Protein AF-A0A2S8ZVN3-F1 (afdb_monomer_lite)

Secondary structure (DSSP, 8-state):
----PPPS-TT-TTSTTGGGHHHHHHHHHHHIIIIIIIIHHHHHH-TTS--EEETTEEE--GGGHHHHHHHHHHHHHHHTTS-PPPP------SSTTGGGG-

Structure (mmCIF, N/CA/C/O backbone):
data_AF-A0A2S8ZVN3-F1
#
_entry.id   AF-A0A2S8ZVN3-F1
#
loop_
_atom_site.group_PDB
_atom_site.id
_atom_site.type_symbol
_atom_site.label_atom_id
_atom_site.label_alt_id
_atom_site.label_comp_id
_atom_site.label_asym_id
_atom_site.label_entity_id
_atom_site.label_seq_id
_atom_site.pdbx_PDB_ins_code
_atom_site.Cartn_x
_atom_site.Cartn_y
_atom_site.Cartn_z
_atom_site.occupancy
_atom_site.B_iso_or_equiv
_atom_site.auth_seq_id
_atom_site.auth_comp_id
_atom_site.auth_asym_id
_atom_site.auth_atom_id
_atom_site.pdbx_PDB_model_num
ATOM 1 N N . MET A 1 1 ? -0.427 -17.308 -7.454 1.00 28.58 1 MET A N 1
ATOM 2 C CA . MET A 1 1 ? 1.025 -17.101 -7.281 1.00 28.58 1 MET A CA 1
ATOM 3 C C . MET A 1 1 ? 1.586 -16.721 -8.635 1.00 28.58 1 MET A C 1
ATOM 5 O O . MET A 1 1 ? 1.665 -17.569 -9.513 1.00 28.58 1 MET A O 1
ATOM 9 N N . THR A 1 2 ? 1.851 -15.434 -8.833 1.00 29.95 2 THR A N 1
ATOM 10 C CA . THR A 1 2 ? 2.321 -14.902 -10.115 1.00 29.95 2 THR A CA 1
ATOM 11 C C . THR A 1 2 ? 3.813 -14.644 -9.986 1.00 29.95 2 THR A C 1
ATOM 13 O O . THR A 1 2 ? 4.219 -13.789 -9.211 1.00 29.95 2 THR A O 1
ATOM 16 N N . VAL A 1 3 ? 4.634 -15.393 -10.719 1.00 37.62 3 VAL A N 1
ATOM 17 C CA . VAL A 1 3 ? 6.071 -15.110 -10.825 1.00 37.62 3 VAL A CA 1
ATOM 18 C C . VAL A 1 3 ? 6.241 -14.060 -11.919 1.00 37.62 3 VAL A C 1
ATOM 20 O O . VAL A 1 3 ? 6.022 -14.353 -13.094 1.00 37.62 3 VAL A O 1
ATOM 23 N N . ARG A 1 4 ? 6.581 -12.822 -11.546 1.00 48.69 4 ARG A N 1
ATOM 24 C CA . ARG A 1 4 ? 6.877 -11.748 -12.504 1.00 48.69 4 ARG A CA 1
ATOM 25 C C . ARG A 1 4 ? 8.386 -11.708 -12.737 1.00 48.69 4 ARG A C 1
ATOM 27 O O . ARG A 1 4 ? 9.147 -11.365 -11.841 1.00 48.69 4 ARG A O 1
ATOM 34 N N . ILE A 1 5 ? 8.818 -12.111 -13.930 1.00 53.00 5 ILE A N 1
ATOM 35 C CA . ILE A 1 5 ? 10.228 -12.076 -14.334 1.00 53.00 5 ILE A CA 1
ATOM 36 C C . ILE A 1 5 ? 10.489 -10.745 -15.030 1.00 53.00 5 ILE A C 1
ATOM 38 O O . ILE A 1 5 ? 9.902 -10.465 -16.077 1.00 53.00 5 ILE A O 1
ATOM 42 N N . PHE A 1 6 ? 11.387 -9.940 -14.469 1.00 53.50 6 PHE A N 1
ATOM 43 C CA . PHE A 1 6 ? 11.900 -8.762 -15.156 1.00 53.50 6 PHE A CA 1
ATOM 44 C C . PHE A 1 6 ? 12.883 -9.211 -16.243 1.00 53.50 6 PHE A C 1
ATOM 46 O O . PHE A 1 6 ? 13.847 -9.915 -15.935 1.00 53.50 6 PHE A O 1
ATOM 53 N N . PRO A 1 7 ? 12.666 -8.854 -17.519 1.00 52.94 7 PRO A N 1
ATOM 54 C CA . PRO A 1 7 ? 13.631 -9.176 -18.554 1.00 52.94 7 PRO A CA 1
ATOM 55 C C . PRO A 1 7 ? 14.946 -8.436 -18.282 1.00 52.94 7 PRO A C 1
ATOM 57 O O . PRO A 1 7 ? 14.956 -7.229 -18.032 1.00 52.94 7 PRO A O 1
ATOM 60 N N . ASN A 1 8 ? 16.062 -9.161 -18.369 1.00 46.75 8 ASN A N 1
ATOM 61 C CA . ASN A 1 8 ? 17.399 -8.573 -18.359 1.00 46.75 8 ASN A CA 1
ATOM 62 C C . ASN A 1 8 ? 17.505 -7.583 -19.532 1.00 46.75 8 ASN A C 1
ATOM 64 O O . ASN A 1 8 ? 17.496 -8.001 -20.689 1.00 46.75 8 ASN A O 1
ATOM 68 N N . GLY A 1 9 ? 17.553 -6.276 -19.242 1.00 54.12 9 GLY A N 1
ATOM 69 C CA . GLY A 1 9 ? 17.642 -5.238 -20.280 1.00 54.12 9 GLY A CA 1
ATOM 70 C C . GLY A 1 9 ? 16.893 -3.931 -20.011 1.00 54.12 9 GLY A C 1
ATOM 71 O O . GLY A 1 9 ? 16.434 -3.302 -20.960 1.00 54.12 9 GLY A O 1
ATOM 72 N N . LEU A 1 10 ? 16.779 -3.482 -18.756 1.00 51.09 10 LEU A N 1
ATOM 73 C CA . LEU A 1 10 ? 16.201 -2.167 -18.419 1.00 51.09 10 LEU A CA 1
ATOM 74 C C . LEU A 1 10 ? 17.015 -0.965 -18.948 1.00 51.09 10 LEU A C 1
ATOM 76 O O . LEU A 1 10 ? 16.560 0.168 -18.838 1.00 51.09 10 LEU A O 1
ATOM 80 N N . THR A 1 11 ? 18.199 -1.198 -19.524 1.00 49.31 11 THR A N 1
ATOM 81 C CA . THR A 1 11 ? 19.171 -0.156 -19.890 1.00 49.31 11 THR A CA 1
ATOM 82 C C . THR A 1 11 ? 19.485 -0.053 -21.381 1.00 49.31 11 THR A C 1
ATOM 84 O O . THR A 1 11 ? 20.224 0.849 -21.764 1.00 49.31 11 THR A O 1
ATOM 87 N N . THR A 1 12 ? 18.960 -0.922 -22.255 1.00 50.97 12 THR A N 1
ATOM 88 C CA . THR A 1 12 ? 19.247 -0.787 -23.694 1.00 50.97 12 THR A CA 1
ATOM 89 C C . THR A 1 12 ? 18.366 0.310 -24.287 1.00 50.97 12 THR A C 1
ATOM 91 O O . THR A 1 12 ? 17.187 0.096 -24.576 1.00 50.97 12 THR A O 1
ATOM 94 N N . THR A 1 13 ? 18.953 1.492 -24.436 1.00 54.81 13 THR A N 1
ATOM 95 C CA . THR A 1 13 ? 18.339 2.755 -24.871 1.00 54.81 13 THR A CA 1
ATOM 96 C C . THR A 1 13 ? 17.870 2.767 -26.324 1.00 54.81 13 THR A C 1
ATOM 98 O O . THR A 1 13 ? 17.174 3.693 -26.729 1.00 54.81 13 THR A O 1
ATOM 101 N N . ASP A 1 14 ? 18.178 1.729 -27.098 1.00 59.09 14 ASP A N 1
ATOM 102 C CA . ASP A 1 14 ? 18.194 1.822 -28.563 1.00 59.09 14 ASP A CA 1
ATOM 103 C C . ASP A 1 14 ? 16.889 1.359 -29.235 1.00 59.09 14 ASP A C 1
ATOM 105 O O . ASP A 1 14 ? 16.800 1.294 -30.461 1.00 59.09 14 ASP A O 1
ATOM 109 N N . LYS A 1 15 ? 15.854 1.028 -28.448 1.00 64.69 15 LYS A N 1
ATOM 110 C CA . LYS A 1 15 ? 14.523 0.662 -28.959 1.00 64.69 15 LYS A CA 1
ATOM 111 C C . LYS A 1 15 ? 13.551 1.843 -28.852 1.00 64.69 15 LYS A C 1
ATOM 113 O O . LYS A 1 15 ? 13.503 2.475 -27.791 1.00 64.69 15 LYS A O 1
ATOM 118 N N . PRO A 1 16 ? 12.725 2.114 -29.885 1.00 58.44 16 PRO A N 1
ATOM 119 C CA . PRO A 1 16 ? 11.625 3.065 -29.748 1.00 58.44 16 PRO A CA 1
ATOM 120 C C . PRO A 1 16 ? 10.737 2.633 -28.570 1.00 58.44 16 PRO A C 1
ATOM 122 O O . PRO A 1 16 ? 10.508 1.441 -28.376 1.00 58.44 16 PRO A O 1
ATOM 125 N N . ASP A 1 17 ? 10.289 3.599 -27.762 1.00 65.88 17 ASP A N 1
ATOM 126 C CA . ASP A 1 17 ? 9.520 3.415 -26.517 1.00 65.88 17 ASP A CA 1
ATOM 127 C C . ASP A 1 17 ? 10.263 2.873 -25.276 1.00 65.88 17 ASP A C 1
ATOM 129 O O . ASP A 1 17 ? 9.626 2.633 -24.246 1.00 65.88 17 ASP A O 1
ATOM 133 N N . SER A 1 18 ? 11.596 2.754 -25.297 1.00 69.31 18 SER A N 1
ATOM 134 C CA . SER A 1 18 ? 12.399 2.357 -24.120 1.00 69.31 18 SER A CA 1
ATOM 135 C C . SER A 1 18 ? 12.145 3.236 -22.881 1.00 69.31 18 SER A C 1
ATOM 137 O O . SER A 1 18 ? 12.069 2.726 -21.763 1.00 69.31 18 SER A O 1
ATOM 139 N N . PHE A 1 19 ? 11.885 4.534 -23.076 1.00 77.38 19 PHE A N 1
ATOM 140 C CA . PHE A 1 19 ? 11.539 5.487 -22.011 1.00 77.38 19 PHE A CA 1
ATOM 141 C C . PHE A 1 19 ? 10.253 5.130 -21.242 1.00 77.38 19 PHE A C 1
ATOM 143 O O . PHE A 1 19 ? 10.063 5.592 -20.120 1.00 77.38 19 PHE A O 1
ATOM 150 N N . LYS A 1 20 ? 9.371 4.293 -21.809 1.00 81.62 20 LYS A N 1
ATOM 151 C CA . LYS A 1 20 ? 8.144 3.819 -21.145 1.00 81.62 20 LYS A CA 1
ATOM 152 C C . LYS A 1 20 ? 8.402 2.646 -20.197 1.00 81.62 20 LYS A C 1
ATOM 154 O O . LYS A 1 20 ? 7.533 2.328 -19.390 1.00 81.62 20 LYS A O 1
ATOM 159 N N . LEU A 1 21 ? 9.547 1.969 -20.304 1.00 82.81 21 LEU A N 1
ATOM 160 C CA . LEU A 1 21 ? 9.829 0.755 -19.532 1.00 82.81 21 LEU A CA 1
ATOM 161 C C . LEU A 1 21 ? 10.063 1.059 -18.053 1.00 82.81 21 LEU A C 1
ATOM 163 O O . LEU A 1 21 ? 9.513 0.368 -17.201 1.00 82.81 21 LEU A O 1
ATOM 167 N N . PHE A 1 22 ? 10.824 2.109 -17.750 1.00 82.88 22 PHE A N 1
ATOM 168 C CA . PHE A 1 22 ? 11.133 2.469 -16.369 1.00 82.88 22 PHE A CA 1
ATOM 169 C C . PHE A 1 22 ? 9.892 2.923 -15.570 1.00 82.88 22 PHE A C 1
ATOM 171 O O . PHE A 1 22 ? 9.656 2.365 -14.501 1.00 82.88 22 PHE A O 1
ATOM 178 N N . PRO A 1 23 ? 9.012 3.810 -16.082 1.00 86.94 23 PRO A N 1
ATOM 179 C CA . PRO A 1 23 ? 7.751 4.119 -15.403 1.00 86.94 23 PRO A CA 1
ATOM 180 C C . PRO A 1 23 ? 6.850 2.894 -15.193 1.00 86.94 23 PRO A C 1
ATOM 182 O O . PRO A 1 23 ? 6.262 2.742 -14.127 1.00 86.94 23 PRO A O 1
ATOM 185 N N . LYS A 1 24 ? 6.774 1.982 -16.176 1.00 86.62 24 LYS A N 1
ATOM 186 C CA . LYS A 1 24 ? 6.005 0.731 -16.042 1.00 86.62 24 LYS A CA 1
ATOM 187 C C . LYS A 1 24 ? 6.563 -0.177 -14.951 1.00 86.62 24 LYS A C 1
ATOM 189 O O . LYS A 1 24 ? 5.788 -0.795 -14.230 1.00 86.62 24 LYS A O 1
ATOM 194 N N . LEU A 1 25 ? 7.887 -0.261 -14.838 1.00 86.88 25 LEU A N 1
ATOM 195 C CA . LEU A 1 25 ? 8.545 -0.995 -13.762 1.00 86.88 25 LEU A CA 1
ATOM 196 C C . LEU A 1 25 ? 8.154 -0.419 -12.398 1.00 86.88 25 LEU A C 1
ATOM 198 O O . LEU A 1 25 ? 7.740 -1.171 -11.522 1.00 86.88 25 LEU A O 1
ATOM 202 N N . LEU A 1 26 ? 8.246 0.903 -12.231 1.00 88.56 26 LEU A N 1
ATOM 203 C CA . LEU A 1 26 ? 7.899 1.559 -10.969 1.00 88.56 26 LEU A CA 1
ATOM 204 C C . LEU A 1 26 ? 6.434 1.324 -10.583 1.00 88.56 26 LEU A C 1
ATOM 206 O O . LEU A 1 26 ? 6.168 0.965 -9.444 1.00 88.56 26 LEU A O 1
ATOM 210 N N . GLN A 1 27 ? 5.508 1.417 -11.539 1.00 87.81 27 GLN A N 1
ATOM 211 C CA . GLN A 1 27 ? 4.088 1.113 -11.311 1.00 87.81 27 GLN A CA 1
ATOM 212 C C . GLN A 1 27 ? 3.850 -0.348 -10.901 1.00 87.81 27 GLN A C 1
ATOM 214 O O . GLN A 1 27 ? 2.951 -0.646 -10.118 1.00 87.81 27 GLN A O 1
ATOM 219 N N . GLN A 1 28 ? 4.643 -1.287 -11.426 1.00 89.94 28 GLN A N 1
ATOM 220 C CA . GLN A 1 28 ? 4.552 -2.691 -11.020 1.00 89.94 28 GLN A CA 1
ATOM 221 C C . GLN A 1 28 ? 5.060 -2.908 -9.596 1.00 89.94 28 GLN A C 1
ATOM 223 O O . GLN A 1 28 ? 4.427 -3.652 -8.853 1.00 89.94 28 GLN A O 1
ATOM 228 N N . ILE A 1 29 ? 6.163 -2.256 -9.220 1.00 89.81 29 ILE A N 1
ATOM 229 C CA . ILE A 1 29 ? 6.700 -2.298 -7.853 1.00 89.81 29 ILE A CA 1
ATOM 230 C C . ILE A 1 29 ? 5.707 -1.657 -6.872 1.00 89.81 29 ILE A C 1
ATOM 232 O O . ILE A 1 29 ? 5.438 -2.223 -5.818 1.00 89.81 29 ILE A O 1
ATOM 236 N N . GLU A 1 30 ? 5.112 -0.519 -7.236 1.00 90.38 30 GLU A N 1
ATOM 237 C CA . GLU A 1 30 ? 4.060 0.140 -6.453 1.00 90.38 30 GLU A CA 1
ATOM 238 C C . GLU A 1 30 ? 2.878 -0.807 -6.207 1.00 90.38 30 GLU A C 1
ATOM 240 O O . GLU A 1 30 ? 2.479 -1.014 -5.064 1.00 90.38 30 GLU A O 1
ATOM 245 N N . SER A 1 31 ? 2.354 -1.438 -7.262 1.00 91.88 31 SER A N 1
ATOM 246 C CA . SER A 1 31 ? 1.230 -2.370 -7.144 1.00 91.88 31 SER A CA 1
ATOM 247 C C . SER A 1 31 ? 1.563 -3.594 -6.286 1.00 91.88 31 SER A C 1
ATOM 249 O O . SER A 1 31 ? 0.701 -4.054 -5.539 1.00 91.88 31 SER A O 1
ATOM 251 N N . ASP A 1 32 ? 2.779 -4.131 -6.397 1.00 93.19 32 ASP A N 1
ATOM 252 C CA . ASP A 1 32 ? 3.235 -5.281 -5.607 1.00 93.19 32 ASP A CA 1
ATOM 253 C C . ASP A 1 32 ? 3.325 -4.940 -4.109 1.00 93.19 32 ASP A C 1
ATOM 255 O O . ASP A 1 32 ? 2.831 -5.681 -3.256 1.00 93.19 32 ASP A O 1
ATOM 259 N N . CYS A 1 33 ? 3.877 -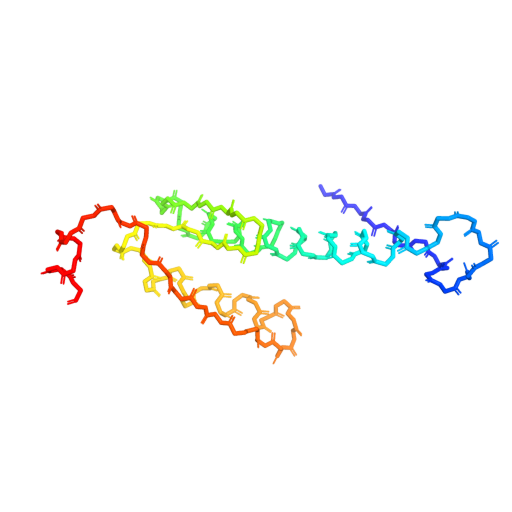3.767 -3.794 1.00 92.56 33 CYS A N 1
ATOM 260 C CA . CYS A 1 33 ? 3.968 -3.260 -2.431 1.00 92.56 33 CYS A CA 1
ATOM 261 C C . CYS A 1 33 ? 2.577 -2.974 -1.839 1.00 92.56 33 CYS A C 1
ATOM 263 O O . CYS A 1 33 ? 2.194 -3.534 -0.811 1.00 92.56 33 CYS A O 1
ATOM 265 N N . MET A 1 34 ? 1.783 -2.137 -2.508 1.00 92.88 34 MET A N 1
ATOM 266 C CA . MET A 1 34 ? 0.514 -1.632 -1.977 1.00 92.88 34 MET A CA 1
ATOM 267 C C . MET A 1 34 ? -0.563 -2.722 -1.932 1.00 92.88 34 MET A C 1
ATOM 269 O O . MET A 1 34 ? -1.196 -2.946 -0.897 1.00 92.88 34 MET A O 1
ATOM 273 N N . ILE A 1 35 ? -0.786 -3.409 -3.056 1.00 92.38 35 ILE A N 1
ATOM 274 C CA . ILE A 1 35 ? -1.938 -4.301 -3.235 1.00 92.38 35 ILE A CA 1
ATOM 275 C C . ILE A 1 35 ? -1.598 -5.730 -2.822 1.00 92.38 35 ILE A C 1
ATOM 277 O O . ILE A 1 35 ? -2.266 -6.314 -1.970 1.00 92.38 35 ILE A O 1
ATOM 281 N N . ASP A 1 36 ? -0.540 -6.293 -3.403 1.00 93.75 36 ASP A N 1
ATOM 282 C CA . ASP A 1 36 ? -0.236 -7.716 -3.227 1.00 93.75 36 ASP A CA 1
ATOM 283 C C . ASP A 1 36 ? 0.407 -8.025 -1.861 1.00 93.75 36 ASP A C 1
ATOM 285 O O . ASP A 1 36 ? 0.324 -9.167 -1.397 1.00 93.75 36 ASP A O 1
ATOM 289 N N . THR A 1 37 ? 0.983 -7.013 -1.197 1.00 94.25 37 THR A N 1
ATOM 290 C CA . THR A 1 37 ? 1.633 -7.153 0.115 1.00 94.25 37 THR A CA 1
ATOM 291 C C . THR A 1 37 ? 0.859 -6.453 1.231 1.00 94.25 37 THR A C 1
ATOM 293 O O . THR A 1 37 ? 0.255 -7.120 2.072 1.00 94.25 37 THR A O 1
ATOM 296 N N . ILE A 1 38 ? 0.853 -5.116 1.257 1.00 95.75 38 ILE A N 1
ATOM 297 C CA . ILE A 1 38 ? 0.400 -4.343 2.423 1.00 95.75 38 ILE A CA 1
ATOM 298 C C . ILE A 1 38 ? -1.099 -4.514 2.662 1.00 95.75 38 ILE A C 1
ATOM 300 O O . ILE A 1 38 ? -1.507 -4.968 3.732 1.00 95.75 38 ILE A O 1
ATOM 304 N N . THR A 1 39 ? -1.940 -4.182 1.677 1.00 96.12 39 THR A N 1
ATOM 305 C CA . THR A 1 39 ? -3.399 -4.274 1.864 1.00 96.12 39 THR A CA 1
ATOM 306 C C . THR A 1 39 ? -3.869 -5.701 2.085 1.00 96.12 39 THR A C 1
ATOM 308 O O . THR A 1 39 ? -4.761 -5.920 2.903 1.00 96.12 39 THR A O 1
ATOM 311 N N . LYS A 1 40 ? -3.244 -6.676 1.419 1.00 96.00 40 LYS A N 1
ATOM 312 C CA . LYS A 1 40 ? -3.528 -8.091 1.638 1.00 96.00 40 LYS A CA 1
ATOM 313 C C . LYS A 1 40 ? -3.270 -8.497 3.089 1.00 96.00 40 LYS A C 1
ATOM 315 O O . LYS A 1 40 ? -4.155 -9.067 3.722 1.00 96.00 40 LYS A O 1
ATOM 320 N N . GLN A 1 41 ? -2.103 -8.158 3.633 1.00 97.50 41 GLN A N 1
ATOM 321 C CA . GLN A 1 41 ? -1.761 -8.492 5.014 1.00 97.50 41 GLN A CA 1
ATOM 322 C C . GLN A 1 41 ? -2.674 -7.777 6.021 1.00 97.50 41 GLN A C 1
ATOM 324 O O . GLN A 1 41 ? -3.101 -8.380 7.008 1.00 97.50 41 GLN A O 1
ATOM 329 N N . ILE A 1 42 ? -3.033 -6.518 5.759 1.00 97.56 42 ILE A N 1
ATOM 330 C CA . ILE A 1 42 ? -3.997 -5.773 6.580 1.00 97.56 42 ILE A CA 1
ATOM 331 C C . ILE A 1 42 ? -5.376 -6.445 6.559 1.00 97.56 42 ILE A C 1
ATOM 333 O O . ILE A 1 42 ? -5.959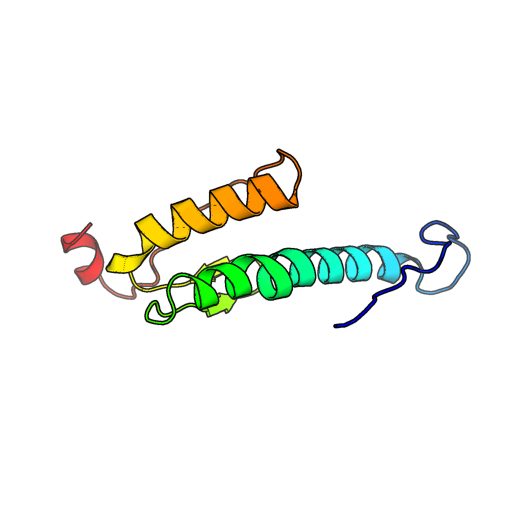 -6.654 7.620 1.00 97.56 42 ILE A O 1
ATOM 337 N N . ALA A 1 43 ? -5.885 -6.822 5.384 1.00 96.75 43 ALA A N 1
ATOM 338 C CA . ALA A 1 43 ? -7.192 -7.463 5.237 1.00 96.75 43 ALA A CA 1
ATOM 339 C C . ALA A 1 43 ? -7.249 -8.852 5.897 1.00 96.75 43 ALA A C 1
ATOM 341 O O . ALA A 1 43 ? -8.275 -9.225 6.460 1.00 96.75 43 ALA A O 1
ATOM 342 N N . GLU A 1 44 ? -6.146 -9.605 5.867 1.00 97.44 44 GLU A N 1
ATOM 343 C CA . GLU A 1 44 ? -6.022 -10.885 6.574 1.00 97.44 44 GLU A CA 1
ATOM 344 C C . GLU A 1 44 ? -5.963 -10.699 8.101 1.00 97.44 44 GLU A C 1
ATOM 346 O O . GLU A 1 44 ? -6.529 -11.502 8.843 1.00 97.44 44 GLU A O 1
ATOM 351 N N . THR A 1 45 ? -5.325 -9.625 8.577 1.00 97.50 45 THR A N 1
ATOM 352 C CA . THR A 1 45 ? -5.171 -9.338 10.014 1.00 97.50 45 THR A CA 1
ATOM 353 C C . THR A 1 45 ? -6.442 -8.738 10.623 1.00 97.50 45 THR A C 1
ATOM 355 O O . THR A 1 45 ? -6.820 -9.085 11.742 1.00 97.50 45 THR A O 1
ATOM 358 N N . ILE A 1 46 ? -7.114 -7.834 9.903 1.00 96.56 46 ILE A N 1
ATOM 359 C CA . ILE A 1 46 ? -8.282 -7.078 10.376 1.00 96.56 46 ILE A CA 1
ATOM 360 C C . ILE A 1 46 ? -9.378 -7.082 9.294 1.00 96.56 46 ILE A C 1
ATOM 362 O O . ILE A 1 46 ? -9.643 -6.057 8.662 1.00 96.56 46 ILE A O 1
ATOM 366 N N . PRO A 1 47 ? -10.083 -8.209 9.095 1.00 95.94 47 PRO A N 1
ATOM 367 C CA . PRO A 1 47 ? -11.039 -8.362 7.992 1.00 95.94 47 PRO A CA 1
ATOM 368 C C . PRO A 1 47 ? -12.267 -7.444 8.090 1.00 95.94 47 PRO A C 1
ATOM 370 O O . PRO A 1 47 ? -12.966 -7.238 7.103 1.00 95.94 47 PRO A O 1
ATOM 373 N N . ASN A 1 48 ? -12.546 -6.894 9.276 1.00 96.81 48 ASN A N 1
ATOM 374 C CA . ASN A 1 48 ? -13.693 -6.013 9.509 1.00 96.81 48 ASN A CA 1
ATOM 375 C C . ASN A 1 48 ? -13.394 -4.533 9.232 1.00 96.81 48 ASN A C 1
ATOM 377 O O . ASN A 1 48 ? -14.321 -3.722 9.240 1.00 96.81 48 ASN A O 1
ATOM 381 N N . MET A 1 49 ? -12.125 -4.161 9.042 1.00 97.25 49 MET A N 1
ATOM 382 C CA . MET A 1 49 ? -11.755 -2.778 8.767 1.00 97.25 49 MET A CA 1
ATOM 383 C C . MET A 1 49 ? -12.057 -2.452 7.301 1.00 97.25 49 MET A C 1
ATOM 385 O O . MET A 1 49 ? -11.524 -3.117 6.411 1.00 97.25 49 MET A O 1
ATOM 389 N N . PRO A 1 50 ? -12.863 -1.415 7.013 1.00 96.75 50 PRO A N 1
ATOM 390 C CA . PRO A 1 50 ? -13.022 -0.945 5.647 1.00 96.75 50 PRO A CA 1
ATOM 391 C C . PRO A 1 50 ? -11.683 -0.416 5.125 1.00 96.75 50 PRO A C 1
ATOM 393 O O . PRO A 1 50 ? -11.088 0.471 5.741 1.00 96.75 50 PRO A O 1
ATOM 396 N N . LEU A 1 51 ? -11.209 -0.966 4.011 1.00 96.31 51 LEU A N 1
ATOM 397 C CA . LEU A 1 51 ? -9.921 -0.624 3.418 1.00 96.31 51 LEU A CA 1
ATOM 398 C C . LEU A 1 51 ? -10.091 -0.386 1.920 1.00 96.31 51 LEU A C 1
ATOM 400 O O . LEU A 1 51 ? -10.573 -1.254 1.193 1.00 96.31 51 LEU A O 1
ATOM 404 N N . TRP A 1 52 ? -9.656 0.784 1.466 1.00 94.81 52 TRP A N 1
ATOM 405 C CA . TRP A 1 52 ? -9.586 1.144 0.055 1.00 94.81 52 TRP A CA 1
ATOM 406 C C . TRP A 1 52 ? -8.216 1.721 -0.271 1.00 94.81 52 TRP A C 1
ATOM 408 O O . TRP A 1 52 ? -7.502 2.200 0.609 1.00 94.81 52 TRP A O 1
ATOM 418 N N . THR A 1 53 ? -7.875 1.708 -1.553 1.00 93.56 53 THR A N 1
ATOM 419 C CA . THR A 1 53 ? -6.656 2.330 -2.067 1.00 93.56 53 THR A CA 1
ATOM 420 C C . THR A 1 53 ? -6.974 3.192 -3.276 1.00 93.56 53 THR A C 1
ATOM 422 O O . THR A 1 53 ? -7.740 2.770 -4.145 1.00 93.56 53 THR A O 1
ATOM 425 N N . ILE A 1 54 ? -6.344 4.359 -3.367 1.00 89.50 54 ILE A N 1
ATOM 426 C CA . ILE A 1 54 ? -6.315 5.191 -4.572 1.00 89.50 54 ILE A CA 1
ATOM 427 C C . ILE A 1 54 ? -4.850 5.441 -4.908 1.00 89.50 54 ILE A C 1
ATOM 429 O O . ILE A 1 54 ? -4.216 6.270 -4.267 1.00 89.50 54 ILE A O 1
ATOM 433 N N . HIS A 1 55 ? -4.323 4.721 -5.901 1.00 85.62 55 HIS A N 1
ATOM 434 C CA . HIS A 1 55 ? -2.895 4.742 -6.233 1.00 85.62 55 HIS A CA 1
ATOM 435 C C . HIS A 1 55 ? -2.021 4.485 -4.991 1.00 85.62 55 HIS A C 1
ATOM 437 O O . HIS A 1 55 ? -2.089 3.403 -4.407 1.00 85.62 55 HIS A O 1
ATOM 443 N N . ASP A 1 56 ? -1.278 5.500 -4.559 1.00 86.69 56 ASP A N 1
ATOM 444 C CA . ASP A 1 56 ? -0.351 5.515 -3.432 1.00 86.69 56 ASP A CA 1
ATOM 445 C C . ASP A 1 56 ? -1.016 5.829 -2.080 1.00 86.69 56 ASP A C 1
ATOM 447 O O . ASP A 1 56 ? -0.347 5.891 -1.049 1.00 86.69 56 ASP A O 1
ATOM 451 N N . SER A 1 57 ? -2.334 6.016 -2.062 1.00 92.38 57 SER A N 1
ATOM 452 C CA . SER A 1 57 ? -3.084 6.417 -0.875 1.00 92.38 57 SER A CA 1
ATOM 453 C C . SER A 1 57 ? -3.909 5.263 -0.314 1.00 92.38 57 SER A C 1
ATOM 455 O O . SER A 1 57 ? -4.636 4.596 -1.051 1.00 92.38 57 SER A O 1
ATOM 457 N N . PHE A 1 58 ? -3.850 5.063 1.005 1.00 95.00 58 PHE A N 1
ATOM 458 C CA . PHE A 1 58 ? -4.741 4.155 1.734 1.00 95.00 58 PHE A CA 1
ATOM 459 C C . PHE A 1 58 ? -5.873 4.939 2.385 1.00 95.00 58 PHE A C 1
ATOM 461 O O . PHE A 1 58 ? -5.658 6.013 2.947 1.00 95.00 58 PHE A O 1
ATOM 468 N N . CYS A 1 59 ? -7.073 4.375 2.363 1.00 95.12 59 CYS A N 1
ATOM 469 C CA . CYS A 1 59 ? -8.258 4.995 2.931 1.00 95.12 59 CYS A CA 1
ATOM 470 C C . CYS A 1 59 ? -8.983 4.015 3.852 1.00 95.12 59 CYS A C 1
ATOM 472 O O . CYS A 1 59 ? -9.165 2.841 3.527 1.00 95.12 59 CYS A O 1
ATOM 474 N N . THR A 1 60 ? -9.443 4.529 4.987 1.00 96.06 60 THR A N 1
ATOM 475 C CA . THR A 1 60 ? -10.308 3.829 5.939 1.00 96.06 60 THR A CA 1
ATOM 476 C C . THR A 1 60 ? -11.221 4.842 6.630 1.00 96.06 60 THR A C 1
ATOM 478 O O . THR A 1 60 ? -11.188 6.033 6.314 1.00 96.06 60 THR A O 1
ATOM 481 N N . THR A 1 61 ? -12.061 4.397 7.559 1.00 94.75 61 THR A N 1
ATOM 482 C CA . THR A 1 61 ? -12.878 5.303 8.371 1.00 94.75 61 THR A CA 1
ATOM 483 C C . THR A 1 61 ? -12.085 5.836 9.569 1.00 94.75 61 THR A C 1
ATOM 485 O O . THR A 1 61 ? -11.162 5.195 10.066 1.00 94.75 61 THR A O 1
ATOM 488 N N . GLN A 1 62 ? -12.449 7.025 10.058 1.00 92.56 62 GLN A N 1
ATOM 489 C CA . GLN A 1 62 ? -11.670 7.778 11.052 1.00 92.56 62 GLN A CA 1
ATOM 490 C C . GLN A 1 62 ? -11.309 6.976 12.313 1.00 92.56 62 GLN A C 1
ATOM 492 O O . GLN A 1 62 ? -10.193 7.087 12.810 1.00 92.56 62 GLN A O 1
ATOM 497 N N . SER A 1 63 ? -12.214 6.124 12.806 1.00 94.38 63 SER A N 1
ATOM 498 C CA . SER A 1 63 ? -11.966 5.294 13.993 1.00 94.38 63 SER A CA 1
ATOM 499 C C . SER A 1 63 ? -10.851 4.263 13.802 1.00 94.38 63 SER A C 1
ATOM 501 O O . SER A 1 63 ? -10.223 3.855 14.773 1.00 94.38 63 SER A O 1
ATOM 503 N N . TRP A 1 64 ? -10.615 3.826 12.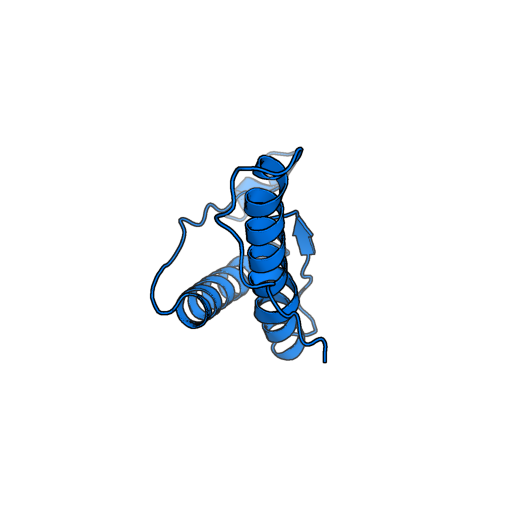565 1.00 96.25 64 TRP A N 1
ATOM 504 C CA . TRP A 1 64 ? -9.597 2.835 12.222 1.00 96.25 64 TRP A CA 1
ATOM 505 C C . TRP A 1 64 ? -8.266 3.460 11.808 1.00 96.25 64 TRP A C 1
ATOM 507 O O . TRP A 1 64 ? -7.260 2.753 11.768 1.00 96.25 64 TRP A O 1
ATOM 517 N N . PHE A 1 65 ? -8.238 4.769 11.538 1.00 95.56 65 PHE A N 1
ATOM 518 C CA . PHE A 1 65 ? -7.052 5.470 11.047 1.00 95.56 65 PHE A CA 1
ATOM 519 C C . PHE A 1 65 ? -5.783 5.202 11.880 1.00 95.56 65 PHE A C 1
ATOM 521 O O . PHE A 1 65 ? -4.788 4.819 11.269 1.00 95.56 65 PHE A O 1
ATOM 528 N N . PRO A 1 66 ? -5.787 5.285 13.230 1.00 95.81 66 PRO A N 1
ATOM 529 C CA . PRO A 1 66 ? -4.566 5.053 14.009 1.00 95.81 66 PRO A CA 1
ATOM 530 C C . PRO A 1 66 ? -3.991 3.640 13.834 1.00 95.81 66 PRO A C 1
ATOM 532 O O . PRO A 1 66 ? -2.778 3.449 13.808 1.00 95.81 66 PRO A O 1
ATOM 535 N N . VAL A 1 67 ? -4.869 2.641 13.694 1.00 97.06 67 VAL A N 1
ATOM 536 C CA . VAL A 1 67 ? -4.464 1.244 13.490 1.00 97.06 67 VAL A CA 1
ATOM 537 C C . VAL A 1 67 ? -3.930 1.054 12.074 1.00 97.06 67 VAL A C 1
ATOM 539 O O . VAL A 1 67 ? -2.871 0.453 11.896 1.00 97.06 67 VAL A O 1
ATOM 542 N N . LEU A 1 68 ? -4.627 1.605 11.074 1.00 97.06 68 LEU A N 1
ATOM 543 C CA . LEU A 1 68 ? -4.181 1.557 9.687 1.00 97.06 68 LEU A CA 1
ATOM 544 C C . LEU A 1 68 ? -2.812 2.225 9.517 1.00 97.06 68 LEU A C 1
ATOM 546 O O . LEU A 1 68 ? -1.931 1.632 8.905 1.00 97.06 68 LEU A O 1
ATOM 550 N N . GLU A 1 69 ? -2.629 3.433 10.056 1.00 96.38 69 GLU A N 1
ATOM 551 C CA . GLU A 1 69 ? -1.386 4.199 9.932 1.00 96.38 69 GLU A CA 1
ATOM 552 C C . GLU A 1 69 ? -0.196 3.415 10.492 1.00 96.38 69 GLU A C 1
ATOM 554 O O . GLU A 1 69 ? 0.808 3.244 9.797 1.00 96.38 69 GLU A O 1
ATOM 559 N N . SER A 1 70 ? -0.336 2.864 11.702 1.00 96.56 70 SER A N 1
ATOM 560 C CA . SER A 1 70 ? 0.714 2.057 12.329 1.00 96.56 70 SER A CA 1
ATOM 561 C C . SER A 1 70 ? 1.063 0.824 11.494 1.00 96.56 70 SER A C 1
ATOM 563 O O . SER A 1 70 ? 2.241 0.545 11.275 1.00 96.56 70 SER A O 1
ATOM 565 N N . MET A 1 71 ? 0.056 0.091 11.010 1.00 97.19 71 MET A N 1
ATOM 566 C CA . MET A 1 71 ? 0.283 -1.109 10.204 1.00 97.19 71 MET A CA 1
ATOM 567 C C . MET A 1 71 ? 0.942 -0.783 8.866 1.00 97.19 71 MET A C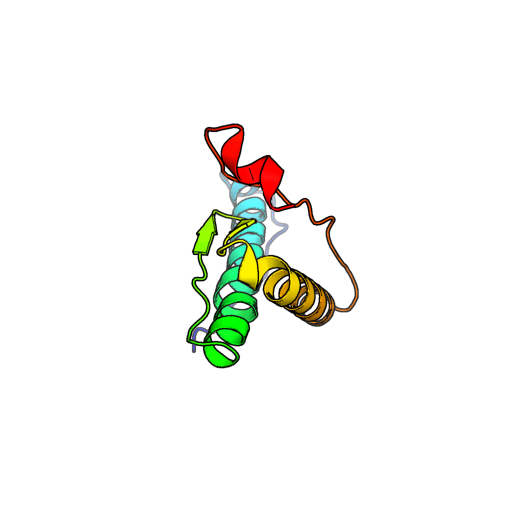 1
ATOM 569 O O . MET A 1 71 ? 1.896 -1.446 8.472 1.00 97.19 71 MET A O 1
ATOM 573 N N . VAL A 1 72 ? 0.455 0.239 8.161 1.00 96.19 72 VAL A N 1
ATOM 574 C CA . VAL A 1 72 ? 1.012 0.644 6.866 1.00 96.19 72 VAL A CA 1
ATOM 575 C C . VAL A 1 72 ? 2.478 1.033 7.021 1.00 96.19 72 VAL A C 1
ATOM 577 O O . VAL A 1 72 ? 3.296 0.580 6.225 1.00 96.19 72 VAL A O 1
ATOM 580 N N . GLN A 1 73 ? 2.832 1.811 8.049 1.00 95.69 73 GLN A N 1
ATOM 581 C CA . GLN A 1 73 ? 4.219 2.213 8.296 1.00 95.69 73 GLN A CA 1
ATOM 582 C C . GLN A 1 73 ? 5.132 1.014 8.581 1.00 95.69 73 GLN A C 1
ATOM 584 O O . GLN A 1 73 ? 6.212 0.918 7.997 1.00 95.69 73 GLN A O 1
ATOM 589 N N . GLU A 1 74 ? 4.701 0.084 9.436 1.00 96.19 74 GLU A N 1
ATOM 590 C CA . GLU A 1 74 ? 5.469 -1.122 9.764 1.00 96.19 74 GLU A CA 1
ATOM 591 C C . GLU A 1 74 ? 5.688 -2.009 8.531 1.00 96.19 74 GLU A C 1
ATOM 593 O O . GLU A 1 74 ? 6.814 -2.424 8.238 1.00 96.19 74 GLU A O 1
ATOM 598 N N . LEU A 1 75 ? 4.622 -2.256 7.767 1.00 96.19 75 LEU A N 1
ATOM 599 C CA . LEU A 1 75 ? 4.673 -3.102 6.580 1.00 96.19 75 LEU A CA 1
ATOM 600 C C . LEU A 1 75 ? 5.504 -2.467 5.463 1.00 96.19 75 LEU A C 1
ATOM 602 O O . LEU A 1 75 ? 6.288 -3.168 4.824 1.00 96.19 75 LEU A O 1
ATOM 606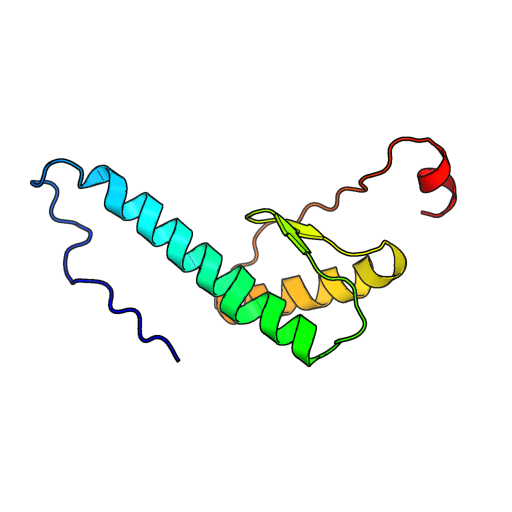 N N . PHE A 1 76 ? 5.408 -1.147 5.270 1.00 95.38 76 PHE A N 1
ATOM 607 C CA . PHE A 1 76 ? 6.274 -0.433 4.331 1.00 95.38 76 PHE A CA 1
ATOM 608 C C . PHE A 1 76 ? 7.741 -0.562 4.712 1.00 95.38 76 PHE A C 1
ATOM 610 O O . PHE A 1 76 ? 8.558 -0.890 3.854 1.00 95.38 76 PHE A O 1
ATOM 617 N N . LEU A 1 77 ? 8.075 -0.318 5.983 1.00 95.12 77 LEU A N 1
ATOM 618 C CA . LEU A 1 77 ? 9.448 -0.391 6.476 1.00 95.12 77 LEU A CA 1
ATOM 619 C C . LEU A 1 77 ? 10.039 -1.792 6.276 1.00 95.12 77 LEU A C 1
ATOM 621 O O . LEU A 1 77 ? 11.209 -1.927 5.915 1.00 95.12 77 LEU A O 1
ATOM 625 N N . SER A 1 78 ? 9.220 -2.824 6.492 1.00 95.25 78 SER A N 1
ATOM 626 C CA . SER A 1 78 ? 9.590 -4.218 6.263 1.00 95.25 78 SER A CA 1
ATOM 627 C C . SER A 1 78 ? 9.825 -4.508 4.777 1.00 95.25 78 SER A C 1
ATOM 629 O O . SER A 1 78 ? 10.898 -4.993 4.414 1.00 95.25 78 SER A O 1
ATOM 631 N N . TYR A 1 79 ? 8.873 -4.149 3.908 1.00 93.88 79 TYR A N 1
ATOM 632 C CA . TYR A 1 79 ? 8.963 -4.373 2.461 1.00 93.88 79 TYR A CA 1
ATOM 633 C C . TYR A 1 79 ? 10.178 -3.669 1.842 1.00 93.88 79 TYR A C 1
ATOM 635 O O . TYR A 1 79 ? 10.907 -4.248 1.036 1.00 93.88 79 TYR A O 1
ATOM 643 N N . SER A 1 80 ? 10.426 -2.422 2.243 1.00 90.50 80 SER A N 1
ATOM 644 C CA . SER A 1 80 ? 11.490 -1.582 1.690 1.00 90.50 80 SER A CA 1
ATOM 645 C C . SER A 1 80 ? 12.864 -1.793 2.334 1.00 90.50 80 SER A C 1
ATOM 647 O O . SER A 1 80 ? 13.826 -1.140 1.929 1.00 90.50 80 SER A O 1
ATOM 649 N N . GLN A 1 81 ? 12.965 -2.674 3.336 1.00 92.44 81 GLN A N 1
ATOM 650 C CA . GLN A 1 81 ? 14.181 -2.917 4.120 1.00 92.44 81 GLN A CA 1
ATOM 651 C C . GLN A 1 81 ? 14.743 -1.644 4.780 1.00 92.44 81 GLN A C 1
ATOM 653 O O . GLN A 1 81 ? 15.952 -1.408 4.790 1.00 92.44 81 GLN A O 1
ATOM 658 N N . GLY A 1 82 ? 13.861 -0.828 5.363 1.00 91.38 82 GLY A N 1
ATOM 659 C CA . GLY A 1 82 ? 14.242 0.321 6.191 1.00 91.38 82 GLY A CA 1
ATOM 660 C C . GLY A 1 82 ? 14.025 1.697 5.557 1.00 91.38 82 GL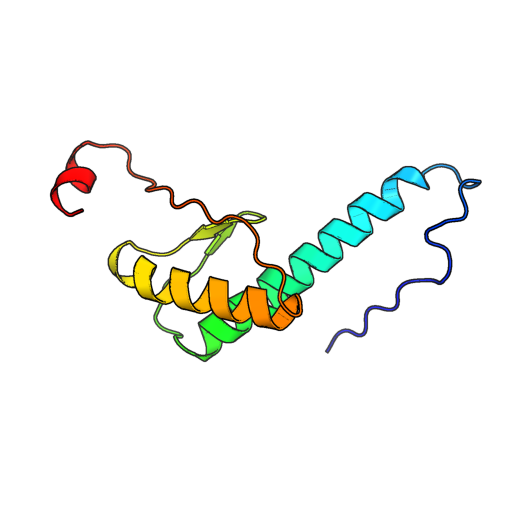Y A C 1
ATOM 661 O O . GLY A 1 82 ? 14.387 2.701 6.169 1.00 91.38 82 GLY A O 1
ATOM 662 N N . VAL A 1 83 ? 13.424 1.779 4.367 1.00 88.31 83 VAL A N 1
ATOM 663 C CA . VAL A 1 83 ? 13.105 3.056 3.706 1.00 88.31 83 VAL A CA 1
ATOM 664 C C . VAL A 1 83 ? 11.628 3.392 3.888 1.00 88.31 83 VAL A C 1
ATOM 666 O O . VAL A 1 83 ? 10.756 2.770 3.284 1.00 88.31 83 VAL A O 1
ATOM 669 N N . LEU A 1 84 ? 11.334 4.404 4.697 1.00 89.25 84 LEU A N 1
ATOM 670 C CA . LEU A 1 84 ? 9.961 4.842 4.927 1.00 89.25 84 LEU A CA 1
ATOM 671 C C . LEU A 1 84 ? 9.651 6.101 4.099 1.00 89.25 84 LEU A C 1
ATOM 673 O O . LEU A 1 84 ? 10.397 7.080 4.202 1.00 89.25 84 LEU A O 1
ATOM 677 N N . PRO A 1 85 ? 8.578 6.117 3.287 1.00 87.38 85 PRO A N 1
ATOM 678 C CA . PRO A 1 85 ? 8.128 7.342 2.641 1.00 87.38 85 PRO A CA 1
ATOM 679 C C . PRO A 1 85 ? 7.493 8.300 3.660 1.00 87.38 85 PRO A C 1
ATOM 681 O O . PRO A 1 85 ? 7.171 7.931 4.790 1.00 87.38 85 PRO A O 1
ATOM 684 N N . SER A 1 86 ? 7.294 9.555 3.255 1.00 90.12 86 SER A N 1
ATOM 685 C CA . SER A 1 86 ? 6.512 10.499 4.053 1.00 90.12 86 SER A CA 1
ATOM 686 C C . SER A 1 86 ? 5.026 10.194 3.890 1.00 90.12 86 SER A C 1
ATOM 688 O O . SER A 1 86 ? 4.504 10.234 2.778 1.00 90.12 86 SER A O 1
ATOM 690 N N . PHE A 1 87 ? 4.350 9.917 5.003 1.00 89.69 87 PHE A N 1
ATOM 691 C CA . PHE A 1 87 ? 2.901 9.766 5.042 1.00 89.69 87 PHE A CA 1
ATOM 692 C C . PHE A 1 87 ? 2.251 11.098 5.401 1.00 89.69 87 PHE A C 1
ATOM 694 O O . PHE A 1 87 ? 2.683 11.786 6.328 1.00 89.69 87 PHE A O 1
ATOM 701 N N . LYS A 1 88 ? 1.199 11.457 4.666 1.00 92.62 88 LYS A N 1
ATOM 702 C CA . LYS A 1 88 ? 0.347 12.604 4.966 1.00 92.62 88 LYS A CA 1
ATOM 703 C C . LYS A 1 88 ? -1.082 12.110 5.130 1.00 92.62 88 LYS A C 1
ATOM 705 O O . LYS A 1 88 ? -1.627 11.503 4.215 1.00 92.62 88 LYS A O 1
ATOM 710 N N . ALA A 1 89 ? -1.683 12.401 6.277 1.00 91.88 89 ALA A N 1
ATOM 711 C CA . ALA A 1 89 ? -3.094 12.137 6.508 1.00 91.88 89 ALA A CA 1
ATOM 712 C C . ALA A 1 89 ? -3.959 13.267 5.930 1.00 91.88 89 ALA A C 1
ATOM 714 O O . ALA A 1 89 ? -3.635 14.450 6.069 1.00 91.88 89 ALA A O 1
ATOM 715 N N . GLU A 1 90 ? -5.073 12.900 5.304 1.00 90.38 90 GLU A N 1
ATOM 716 C CA . GLU A 1 90 ? -6.097 13.822 4.821 1.00 90.38 90 GLU A CA 1
ATOM 717 C C . GLU A 1 90 ? -7.478 13.310 5.239 1.00 90.38 90 GLU A C 1
ATOM 719 O O . GLU A 1 90 ? -7.789 12.130 5.086 1.00 90.38 90 GLU A O 1
ATOM 724 N N . LEU A 1 91 ? -8.313 14.205 5.770 1.00 88.31 91 LEU A N 1
ATOM 725 C CA . LEU A 1 91 ? -9.704 13.904 6.095 1.00 88.31 91 LEU A CA 1
ATOM 726 C C . LEU A 1 91 ? -10.595 14.276 4.910 1.00 88.31 91 LEU A C 1
ATOM 728 O O . LEU A 1 91 ? -10.715 15.448 4.559 1.00 88.31 91 LEU A O 1
ATOM 732 N N . TRP A 1 92 ? -11.270 13.289 4.323 1.00 83.25 92 TRP A N 1
ATOM 733 C CA . TRP A 1 92 ? -12.258 13.526 3.270 1.00 83.25 92 TRP A CA 1
ATOM 734 C C . TRP A 1 92 ? -13.609 13.880 3.881 1.00 83.25 92 TRP A C 1
ATOM 736 O O . TRP A 1 92 ? -14.471 13.026 4.084 1.00 83.25 92 TRP A O 1
ATOM 746 N N . CYS A 1 93 ? -13.787 15.158 4.201 1.00 75.94 93 CYS A N 1
ATOM 747 C CA . CYS A 1 93 ? -15.025 15.683 4.754 1.00 75.94 93 CYS A CA 1
ATOM 748 C C . CYS A 1 93 ? -15.439 16.971 4.043 1.00 75.94 93 CYS A C 1
ATOM 750 O O . CYS A 1 93 ? -14.631 17.875 3.863 1.00 75.94 93 CYS A O 1
ATOM 752 N N . ASN A 1 94 ? -16.718 17.061 3.668 1.00 64.75 94 ASN A N 1
ATOM 753 C CA . ASN A 1 94 ? -17.287 18.219 2.970 1.00 64.75 94 ASN A CA 1
ATOM 754 C C . ASN A 1 94 ? -17.962 19.239 3.914 1.00 64.75 94 ASN A C 1
ATOM 756 O O . ASN A 1 94 ? -18.688 20.109 3.441 1.00 64.75 94 ASN A O 1
ATOM 760 N N . SER A 1 95 ? -17.779 19.146 5.238 1.00 61.22 95 SER A N 1
ATOM 761 C CA . SER A 1 95 ? -18.393 20.093 6.185 1.00 61.22 95 SER A CA 1
ATOM 762 C C . SER A 1 95 ? -17.627 20.225 7.506 1.00 61.22 95 SER A C 1
ATOM 764 O O . SER A 1 95 ? -16.937 19.301 7.933 1.00 61.22 95 SER A O 1
ATOM 766 N N . ASP A 1 96 ? -17.812 21.358 8.189 1.00 56.69 96 ASP A N 1
ATOM 767 C CA . ASP A 1 96 ? -17.244 21.685 9.511 1.00 56.69 96 ASP A CA 1
ATOM 768 C C . ASP A 1 96 ? -17.595 20.682 10.635 1.00 56.69 96 ASP A C 1
ATOM 770 O O . ASP A 1 96 ? -17.105 20.795 11.760 1.00 56.69 96 ASP A O 1
ATOM 774 N N . GLU A 1 97 ? -18.453 19.693 10.370 1.00 56.03 97 GLU A N 1
ATOM 775 C CA . GLU A 1 97 ? -18.896 18.693 11.345 1.00 56.03 97 GLU A CA 1
ATOM 776 C C . GLU A 1 97 ? -17.802 17.687 11.727 1.00 56.03 97 GLU A C 1
ATOM 778 O O . GLU A 1 97 ? -17.736 17.277 12.886 1.00 56.03 97 GLU A O 1
ATOM 783 N N . CYS A 1 98 ? -16.884 17.349 10.815 1.00 54.16 98 CYS A N 1
ATOM 784 C CA . CYS A 1 98 ? -15.811 16.390 11.107 1.00 54.16 98 CYS A CA 1
ATOM 785 C C . CYS A 1 98 ? -14.712 16.961 12.020 1.00 54.16 98 CYS A C 1
ATOM 787 O O . CYS A 1 98 ? -14.023 16.207 12.702 1.00 54.16 98 CYS A O 1
ATOM 789 N N . LEU A 1 99 ? -14.566 18.291 12.078 1.00 51.94 99 LEU A N 1
ATOM 790 C CA . LEU A 1 99 ? -13.573 18.973 12.921 1.00 51.94 99 LEU A CA 1
ATOM 791 C C . LEU A 1 99 ? -13.936 18.964 14.412 1.00 51.94 99 LEU A C 1
ATOM 793 O O . LEU A 1 99 ? -13.093 19.265 15.249 1.00 51.94 99 LEU A O 1
ATOM 797 N N . LYS A 1 100 ? -15.182 18.622 14.763 1.00 51.00 100 LYS A N 1
ATOM 798 C CA . LYS A 1 100 ? -15.651 18.605 16.159 1.00 51.00 100 LYS A CA 1
ATOM 799 C C . LYS A 1 100 ? -15.314 17.313 16.909 1.00 51.00 100 LYS A C 1
ATOM 801 O O . LYS A 1 100 ? -15.619 17.219 18.095 1.00 51.00 100 LYS A O 1
ATOM 806 N N . VAL A 1 101 ? -14.735 16.327 16.224 1.00 52.09 101 VAL A N 1
ATOM 807 C CA . VAL A 1 101 ? -14.463 14.980 16.761 1.00 52.09 101 VAL A CA 1
ATOM 808 C C . VAL A 1 101 ? -12.984 14.582 16.601 1.00 52.09 101 VAL A C 1
ATOM 810 O O . VAL A 1 101 ? -12.642 13.419 16.800 1.00 52.09 101 VAL A O 1
ATOM 813 N N . ALA A 1 102 ? -12.120 15.530 16.219 1.00 43.28 102 ALA A N 1
ATOM 814 C CA . ALA A 1 102 ? -10.669 15.355 16.135 1.00 43.28 102 ALA A CA 1
ATOM 815 C C . ALA A 1 102 ? -9.975 15.823 17.421 1.00 43.28 102 ALA A C 1
ATOM 817 O O . ALA A 1 102 ? -10.401 16.866 17.970 1.00 43.28 102 ALA A O 1
#

Sequence (102 aa):
MTVRIFPNGLTTTDKPDSFKLFPKLLQQIESDCMIDTITKQIAETIPNMPLWTIHDSFCTTQSWFPVLESMVQELFLSYSQGVLPSFKAELWCNSDECLKVA

Radius of gyration: 17.65 Å; chains: 1; bounding box: 38×39×46 Å

Foldseek 3Di:
DDDDDDDPDLPPPPDPPSVVSVVVVVQVVQCCLPPVFQVVVVCVVCVPWDWDDDRNDIDTDPVCVVVSVVSSQVSVCVVVVHDGDDDDDDDPDPDPVVVVPD

pLDDT: mean 81.81, std 18.65, range [28.58, 97.56]